Protein AF-E0E4L9-F1 (afdb_monomer)

Mean predicted aligned error: 5.64 Å

Solvent-accessible surface area (backbone atoms only — not comparable to full-atom values): 4300 Å² total; per-residue (Å²): 133,82,61,94,55,54,49,23,54,49,50,45,47,54,35,55,75,68,73,48,49,59,65,54,48,15,68,75,63,70,45,54,42,68,55,54,55,40,48,50,35,93,58,92,61,82,74,52,67,68,60,46,50,44,49,17,61,73,70,67,32,38,56,50,30,53,68,44,75,38,91,54,53,114

InterPro domains:
  IPR001387 Cro/C1-type, helix-turn-helix domain [PF01381] (11-66)
  IPR001387 Cro/C1-type, helix-turn-helix domain [PS50943] (11-66)
  IPR001387 Cro/C1-type, helix-turn-helix domain [SM00530] (10-66)
  IPR001387 Cro/C1-type, helix-turn-helix domain [cd00093] (9-66)
  IPR010982 Lambda repressor-like, DNA-binding domain superfamily [G3DSA:1.10.260.40] (2-70)
  IPR010982 Lambda repressor-like, DNA-binding domain superfamily [SSF47413] (4-71)

Nearest PDB structures (foldseek):
  7t5u-assembly1_A  TM=8.800E-01  e=5.649E-04  Escherichia coli
  1b0n-assembly1_A  TM=9.138E-01  e=3.104E-03  Bacillus subtilis
  3zkc-assembly1_B  TM=9.117E-01  e=3.464E-03  Bacillus subtilis subsp. subtilis str. 168
  3qq6-assembly1_A  TM=9.185E-01  e=5.090E-03  Bacillus subtilis
  1zz6-assembly1_A-2  TM=8.307E-01  e=2.372E-02  Streptomyces wedmorensis

Structure (mmCIF, N/CA/C/O backbone):
data_AF-E0E4L9-F1
#
_entry.id   AF-E0E4L9-F1
#
loop_
_atom_site.group_PDB
_atom_site.id
_atom_site.type_symbol
_atom_site.label_atom_id
_atom_site.label_alt_id
_atom_site.label_comp_id
_atom_site.label_asym_id
_atom_site.label_entity_id
_atom_site.label_seq_id
_atom_site.pdbx_PDB_ins_code
_atom_site.Cartn_x
_atom_site.Cartn_y
_atom_site.Cartn_z
_atom_site.occupancy
_atom_site.B_iso_or_equiv
_atom_site.auth_seq_id
_atom_site.auth_comp_id
_atom_site.auth_asym_id
_atom_site.auth_atom_id
_atom_site.pdbx_PDB_model_num
ATOM 1 N N . MET A 1 1 ? 0.146 -9.327 -20.363 1.00 43.81 1 MET A N 1
ATOM 2 C CA . MET A 1 1 ? 0.352 -7.875 -20.185 1.00 43.81 1 MET A CA 1
ATOM 3 C C . MET A 1 1 ? 1.354 -7.716 -19.055 1.00 43.81 1 MET A C 1
ATOM 5 O O . MET A 1 1 ? 1.090 -8.221 -17.976 1.00 43.81 1 MET A O 1
ATOM 9 N N . LYS A 1 2 ? 2.551 -7.176 -19.312 1.00 43.25 2 LYS A N 1
ATOM 10 C CA . LYS A 1 2 ? 3.509 -6.901 -18.230 1.00 43.25 2 LYS A CA 1
ATOM 11 C C . LYS A 1 2 ? 3.044 -5.615 -17.563 1.00 43.25 2 LYS A C 1
ATOM 13 O O . LYS A 1 2 ? 3.076 -4.575 -18.217 1.00 43.25 2 LYS A O 1
ATOM 18 N N . CYS A 1 3 ? 2.579 -5.691 -16.320 1.00 50.53 3 CYS A N 1
ATOM 19 C CA . CYS A 1 3 ? 2.363 -4.486 -15.535 1.00 50.53 3 CYS A CA 1
ATOM 20 C C . CYS A 1 3 ? 3.711 -3.755 -15.473 1.00 50.53 3 CYS A C 1
ATOM 22 O O . CYS A 1 3 ? 4.702 -4.327 -15.024 1.00 50.53 3 CYS A O 1
ATOM 24 N N . LYS A 1 4 ? 3.784 -2.543 -16.032 1.00 59.94 4 LYS A N 1
ATOM 25 C CA . LYS A 1 4 ? 5.032 -1.761 -16.126 1.00 59.94 4 LYS A CA 1
ATOM 26 C C . LYS A 1 4 ? 5.545 -1.270 -14.765 1.00 59.94 4 LYS A C 1
ATOM 28 O O . LYS A 1 4 ? 6.623 -0.699 -14.718 1.00 59.94 4 LYS A O 1
ATOM 33 N N . ILE A 1 5 ? 4.761 -1.476 -13.713 1.00 72.44 5 ILE A N 1
ATOM 34 C CA . ILE A 1 5 ? 4.919 -0.911 -12.375 1.00 72.44 5 ILE A CA 1
ATOM 35 C C . ILE A 1 5 ? 4.794 -2.037 -11.355 1.00 72.44 5 ILE A C 1
ATOM 37 O O . ILE A 1 5 ? 3.910 -2.897 -11.478 1.00 72.44 5 ILE A O 1
ATOM 41 N N . THR A 1 6 ? 5.681 -2.033 -10.366 1.00 82.31 6 THR A N 1
ATOM 42 C CA . THR A 1 6 ? 5.679 -3.005 -9.268 1.00 82.31 6 THR A CA 1
ATOM 43 C C . THR A 1 6 ? 4.568 -2.691 -8.254 1.00 82.31 6 THR A C 1
ATOM 45 O O . THR A 1 6 ? 4.010 -1.589 -8.238 1.00 82.31 6 THR A O 1
ATOM 48 N N . LEU A 1 7 ? 4.222 -3.660 -7.397 1.00 83.88 7 LEU A N 1
ATOM 49 C CA . LEU A 1 7 ? 3.279 -3.462 -6.281 1.00 83.88 7 LEU A CA 1
ATOM 50 C C . LEU A 1 7 ? 3.714 -2.274 -5.407 1.00 83.88 7 LEU A C 1
ATOM 52 O O . LEU A 1 7 ? 2.887 -1.478 -4.968 1.00 83.88 7 LEU A O 1
ATOM 56 N N . GLN A 1 8 ? 5.022 -2.141 -5.199 1.00 85.44 8 GLN A N 1
ATOM 57 C CA . GLN A 1 8 ? 5.645 -1.119 -4.367 1.00 85.44 8 GLN A CA 1
ATOM 58 C C . GLN A 1 8 ? 5.461 0.279 -4.961 1.00 85.44 8 GLN A C 1
ATOM 60 O O . GLN A 1 8 ? 5.014 1.198 -4.270 1.00 85.44 8 GLN A O 1
ATOM 65 N N . GLU A 1 9 ? 5.713 0.433 -6.264 1.00 85.00 9 GLU A N 1
ATOM 66 C CA . GLU A 1 9 ? 5.432 1.683 -6.974 1.00 85.00 9 GLU A CA 1
ATOM 67 C C . GLU A 1 9 ? 3.940 2.023 -6.947 1.00 85.00 9 GLU A C 1
ATOM 69 O O . GLU A 1 9 ? 3.579 3.177 -6.728 1.00 85.00 9 GLU A O 1
ATOM 74 N N . ARG A 1 10 ? 3.063 1.025 -7.100 1.00 86.75 10 ARG A N 1
ATOM 75 C CA . ARG A 1 10 ? 1.607 1.218 -7.068 1.00 86.75 10 ARG A CA 1
ATOM 76 C C . ARG A 1 10 ? 1.106 1.665 -5.692 1.00 86.75 10 ARG A C 1
ATOM 78 O O . ARG A 1 10 ? 0.249 2.542 -5.620 1.00 86.75 10 ARG A O 1
ATOM 85 N N . LEU A 1 11 ? 1.647 1.111 -4.608 1.00 87.00 11 LEU A N 1
ATOM 86 C CA . LEU A 1 11 ? 1.340 1.556 -3.245 1.00 87.00 11 LEU A CA 1
ATOM 87 C C . LEU A 1 11 ? 1.790 2.998 -3.010 1.00 87.00 11 LEU A C 1
ATOM 89 O O . LEU A 1 11 ? 1.021 3.812 -2.497 1.00 87.00 11 LEU A O 1
ATOM 93 N N . LYS A 1 12 ? 3.006 3.330 -3.449 1.00 87.88 12 LYS A N 1
ATOM 94 C CA . LYS A 1 12 ? 3.540 4.688 -3.350 1.00 87.88 12 LYS A CA 1
ATOM 95 C C . LYS A 1 12 ? 2.701 5.685 -4.151 1.00 87.88 12 LYS A C 1
ATOM 97 O O . LYS A 1 12 ? 2.394 6.759 -3.639 1.00 87.88 12 LYS A O 1
ATOM 102 N N . ASP A 1 13 ? 2.296 5.325 -5.366 1.00 88.25 13 ASP A N 1
ATOM 103 C CA . ASP A 1 13 ? 1.429 6.147 -6.214 1.00 88.25 13 ASP A CA 1
ATOM 104 C C . ASP A 1 13 ? 0.066 6.392 -5.553 1.00 88.25 13 ASP A C 1
ATOM 106 O O . ASP A 1 13 ? -0.349 7.539 -5.417 1.00 88.25 13 ASP A O 1
ATOM 110 N N . LEU A 1 14 ? -0.580 5.345 -5.021 1.00 88.38 14 LEU A N 1
ATOM 111 C CA . LEU A 1 14 ? -1.841 5.469 -4.277 1.00 88.38 14 LEU A CA 1
ATOM 112 C C . LEU A 1 14 ? -1.704 6.385 -3.057 1.00 88.38 14 LEU A C 1
ATOM 114 O O . LEU A 1 14 ? -2.571 7.223 -2.801 1.00 88.38 14 LEU A O 1
ATOM 118 N N . ARG A 1 15 ? -0.604 6.263 -2.309 1.00 89.69 15 ARG A N 1
ATOM 119 C CA . ARG A 1 15 ? -0.335 7.126 -1.158 1.00 89.69 15 ARG A CA 1
ATOM 120 C C . ARG A 1 15 ? -0.163 8.590 -1.571 1.00 89.69 15 ARG A C 1
ATOM 122 O O . ARG A 1 15 ? -0.750 9.467 -0.934 1.00 89.69 15 ARG A O 1
ATOM 129 N N . VAL A 1 16 ? 0.60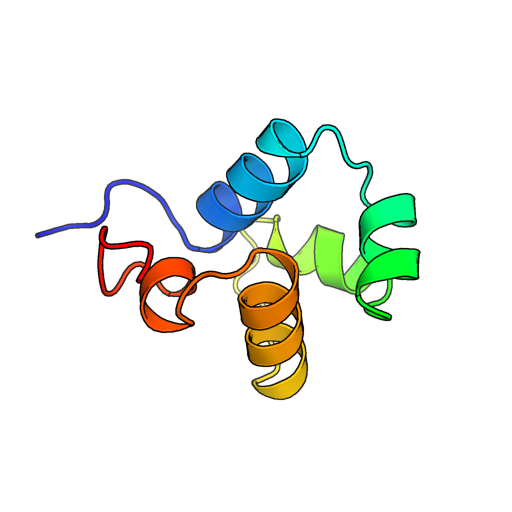9 8.856 -2.625 1.00 88.88 16 VAL A N 1
ATOM 130 C CA . VAL A 1 16 ? 0.839 10.214 -3.146 1.00 88.88 16 VAL A CA 1
ATOM 131 C C . VAL A 1 16 ? -0.443 10.802 -3.740 1.00 88.88 16 VAL A C 1
ATOM 133 O O . VAL A 1 16 ? -0.759 11.955 -3.460 1.00 88.88 16 VAL A O 1
ATOM 136 N N . ALA A 1 17 ? -1.232 10.011 -4.470 1.00 89.19 17 ALA A N 1
ATOM 137 C CA . ALA A 1 17 ? -2.526 10.421 -5.014 1.00 89.19 17 ALA A CA 1
ATOM 138 C C . ALA A 1 17 ? -3.514 10.842 -3.912 1.00 89.19 17 ALA A C 1
ATOM 140 O O . ALA A 1 17 ? -4.283 11.785 -4.087 1.00 89.19 17 ALA A O 1
ATOM 141 N N . HIS A 1 18 ? -3.453 10.188 -2.749 1.00 87.62 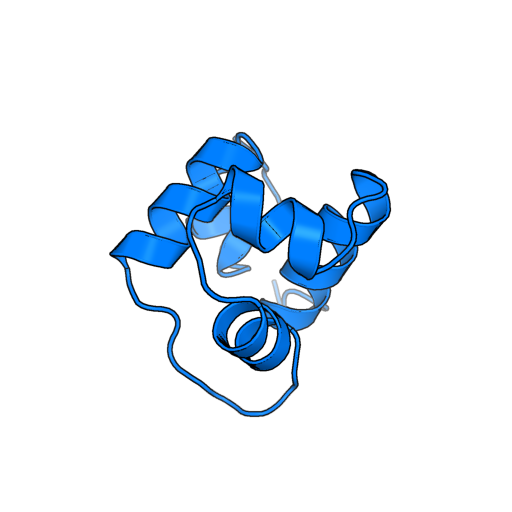18 HIS A N 1
ATOM 142 C CA . HIS A 1 18 ? -4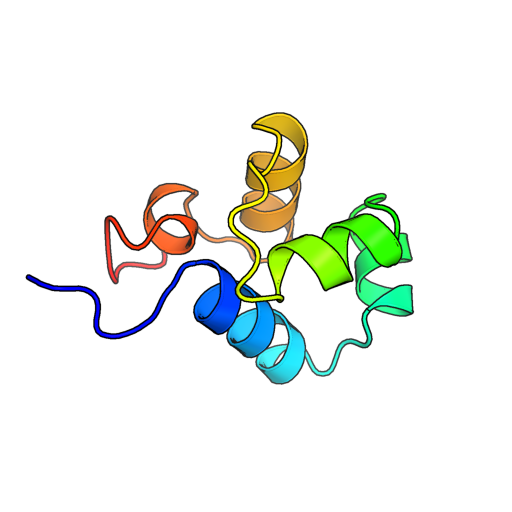.241 10.547 -1.570 1.00 87.62 18 HIS A CA 1
ATOM 143 C C . HIS A 1 18 ? -3.610 11.659 -0.710 1.00 87.62 18 HIS A C 1
ATOM 145 O O . HIS A 1 18 ? -4.190 12.027 0.307 1.00 87.62 18 HIS A O 1
ATOM 151 N N . ASN A 1 19 ? -2.457 12.221 -1.101 1.00 90.19 19 ASN A N 1
ATOM 152 C CA . ASN A 1 19 ? -1.709 13.231 -0.336 1.00 90.19 19 ASN A CA 1
ATOM 153 C C . ASN A 1 19 ? -1.393 12.792 1.110 1.00 90.19 19 ASN A C 1
ATOM 155 O O . ASN A 1 19 ? -1.403 13.598 2.040 1.00 90.19 19 ASN A O 1
ATOM 159 N N . LEU A 1 20 ? -1.112 11.499 1.309 1.00 90.31 20 LEU A N 1
ATOM 160 C CA . LEU A 1 20 ? -0.830 10.929 2.626 1.00 90.31 20 LEU A CA 1
ATOM 161 C C . LEU A 1 20 ? 0.673 10.740 2.858 1.00 90.31 20 LEU A C 1
ATOM 163 O O . LEU A 1 20 ? 1.429 10.304 1.986 1.00 90.31 20 LEU A O 1
ATOM 167 N N . ASN A 1 21 ? 1.104 10.981 4.093 1.00 90.62 21 ASN A N 1
ATOM 168 C CA . ASN A 1 21 ? 2.435 10.593 4.557 1.00 90.62 21 ASN A CA 1
ATOM 169 C C . ASN A 1 21 ? 2.407 9.168 5.123 1.00 90.62 21 ASN A C 1
ATOM 171 O O . ASN A 1 21 ? 1.352 8.677 5.516 1.00 90.62 21 ASN A O 1
ATOM 175 N N . LEU A 1 22 ? 3.568 8.507 5.210 1.00 88.50 22 LEU A N 1
ATOM 176 C CA . LEU A 1 22 ? 3.667 7.150 5.773 1.00 88.50 22 LEU A CA 1
ATOM 177 C C . LEU A 1 22 ? 3.104 7.059 7.199 1.00 88.50 22 LEU A C 1
ATOM 179 O O . LEU A 1 22 ? 2.517 6.047 7.558 1.00 88.50 22 LEU A O 1
ATOM 183 N N . GLU A 1 23 ? 3.264 8.109 8.007 1.00 90.75 23 GLU A N 1
ATOM 184 C CA . GLU A 1 23 ? 2.722 8.157 9.371 1.00 90.75 23 GLU A CA 1
ATOM 185 C C . GLU A 1 23 ? 1.198 8.289 9.398 1.00 90.75 23 GLU A C 1
ATOM 187 O O . GLU A 1 23 ? 0.543 7.669 10.231 1.00 90.75 23 GLU A O 1
ATOM 192 N N . GLU A 1 24 ? 0.624 9.050 8.469 1.00 91.12 24 GLU A N 1
ATOM 193 C CA . GLU A 1 24 ? -0.828 9.208 8.367 1.00 91.12 24 GLU A 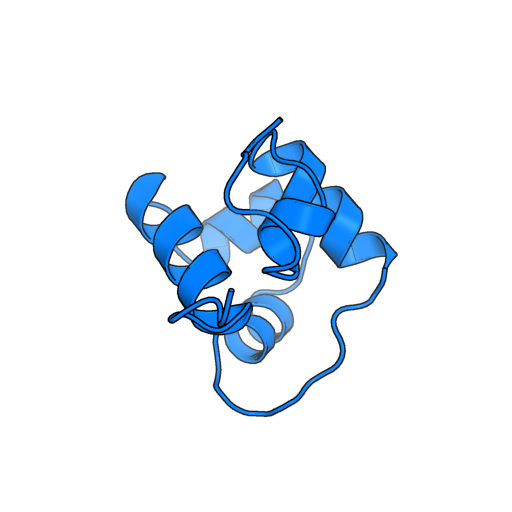CA 1
ATOM 194 C C . GLU A 1 24 ? -1.463 7.936 7.814 1.00 91.12 24 GLU A C 1
ATOM 196 O O . GLU A 1 24 ? -2.410 7.412 8.393 1.00 91.12 24 GLU A O 1
ATOM 201 N N . LEU A 1 25 ? -0.870 7.362 6.765 1.00 90.50 25 LEU A N 1
ATOM 202 C CA . LEU A 1 25 ? -1.283 6.064 6.246 1.00 90.50 25 LEU A CA 1
ATOM 203 C C . LEU A 1 25 ? -1.180 4.981 7.329 1.00 90.50 25 LEU A C 1
ATOM 205 O O . LEU A 1 25 ? -2.080 4.153 7.442 1.00 90.50 25 LEU A O 1
ATOM 209 N N . ALA A 1 26 ? -0.140 5.019 8.167 1.00 91.19 26 ALA A N 1
ATOM 210 C CA . ALA A 1 26 ? 0.019 4.099 9.288 1.00 91.19 26 ALA A CA 1
ATOM 211 C C . ALA A 1 26 ? -1.106 4.222 10.319 1.00 91.19 26 ALA A C 1
ATOM 213 O O . ALA A 1 26 ? -1.655 3.213 10.755 1.00 91.19 26 ALA A O 1
ATOM 214 N N . LYS A 1 27 ? -1.486 5.449 10.690 1.00 90.56 27 LYS A N 1
ATOM 215 C CA . LYS A 1 27 ? -2.605 5.686 11.616 1.00 90.56 27 LYS A CA 1
ATOM 216 C C . LYS A 1 27 ? -3.945 5.248 11.028 1.00 90.56 27 LYS A C 1
ATOM 218 O O . LYS A 1 27 ? -4.767 4.703 11.752 1.00 90.56 27 LYS A O 1
ATOM 223 N N . LEU A 1 28 ? -4.157 5.481 9.733 1.00 89.88 28 LEU A N 1
ATOM 224 C CA . LEU A 1 28 ? -5.417 5.178 9.052 1.00 89.88 28 LEU A CA 1
ATOM 225 C C . LEU A 1 28 ? -5.601 3.680 8.786 1.00 89.88 28 LEU A C 1
ATOM 227 O O . LEU A 1 28 ? -6.695 3.154 8.951 1.00 89.88 28 LEU A O 1
ATOM 231 N N . THR A 1 29 ? -4.533 2.993 8.382 1.00 88.88 29 THR A N 1
ATOM 232 C CA . THR A 1 29 ? -4.561 1.553 8.070 1.00 88.88 29 THR A CA 1
ATOM 233 C C . THR A 1 29 ? -4.230 0.676 9.277 1.00 88.88 29 THR A C 1
ATOM 235 O O . THR A 1 29 ? -4.425 -0.533 9.230 1.00 88.88 29 THR A O 1
ATOM 238 N N . GLY A 1 30 ? -3.688 1.248 10.354 1.00 89.00 30 GLY A N 1
ATOM 239 C CA . GLY A 1 30 ? -3.175 0.496 11.503 1.00 89.00 30 GLY A CA 1
ATOM 240 C C . GLY A 1 30 ? -1.855 -0.241 11.233 1.00 89.00 30 GLY A C 1
ATOM 241 O O . GLY A 1 30 ? -1.358 -0.954 12.103 1.00 89.00 30 GLY A O 1
ATOM 242 N N . ILE A 1 31 ? -1.263 -0.081 10.046 1.00 89.06 31 ILE A N 1
ATOM 243 C CA . ILE A 1 31 ? 0.010 -0.702 9.669 1.00 89.06 31 ILE A CA 1
ATOM 244 C C . ILE A 1 31 ? 1.155 0.177 10.172 1.00 89.06 31 ILE A C 1
ATOM 246 O O . ILE A 1 31 ? 1.142 1.387 10.001 1.00 89.06 31 ILE A O 1
ATOM 250 N N . SER A 1 32 ? 2.204 -0.396 10.763 1.00 88.56 32 SER A N 1
ATOM 251 C CA . SER A 1 32 ? 3.343 0.407 11.228 1.00 88.56 32 SER A CA 1
ATOM 252 C C . SER A 1 32 ? 4.036 1.154 10.079 1.00 88.56 32 SER A C 1
ATOM 254 O O . SER A 1 32 ? 4.259 0.577 9.014 1.00 88.56 32 SER A O 1
ATOM 256 N N . LYS A 1 33 ? 4.494 2.396 10.311 1.00 89.50 33 LYS A N 1
ATOM 257 C CA . LYS A 1 33 ? 5.189 3.193 9.274 1.00 89.50 33 LYS A CA 1
ATOM 258 C C . LYS A 1 33 ? 6.365 2.446 8.641 1.00 89.50 33 LYS A C 1
ATOM 260 O O . LYS A 1 33 ? 6.598 2.563 7.446 1.00 89.50 33 LYS A O 1
ATOM 265 N N . SER A 1 34 ? 7.101 1.675 9.445 1.00 87.25 34 SER A N 1
ATOM 266 C CA . SER A 1 34 ? 8.248 0.891 8.985 1.00 87.25 34 SER A CA 1
ATOM 267 C C . SER A 1 34 ? 7.817 -0.243 8.060 1.00 87.25 34 SER A C 1
ATOM 269 O O . SER A 1 34 ? 8.531 -0.560 7.119 1.00 87.25 34 SER A O 1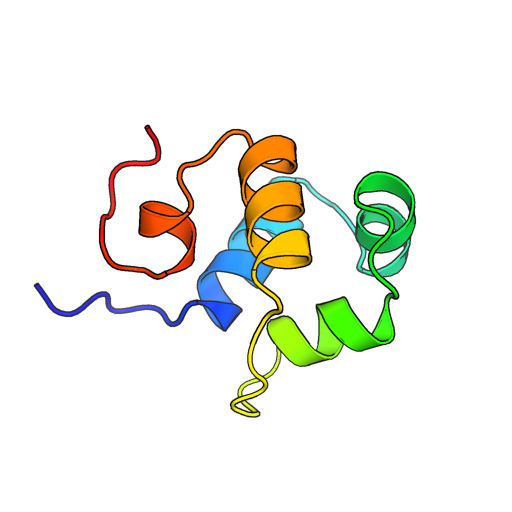
ATOM 271 N N . ALA A 1 35 ? 6.649 -0.845 8.304 1.00 87.38 35 ALA A N 1
ATOM 272 C CA . ALA A 1 35 ? 6.076 -1.848 7.417 1.00 87.38 35 ALA A CA 1
ATOM 273 C C . ALA A 1 35 ? 5.635 -1.208 6.093 1.00 87.38 35 ALA A C 1
ATOM 275 O O . ALA A 1 35 ? 6.061 -1.680 5.051 1.00 87.38 35 ALA A O 1
ATOM 276 N N . LEU A 1 36 ? 4.918 -0.078 6.123 1.00 88.50 36 LEU A N 1
ATOM 277 C CA . LEU A 1 36 ? 4.552 0.662 4.904 1.00 88.50 36 LEU A CA 1
ATOM 278 C C . LEU A 1 36 ? 5.778 1.114 4.100 1.00 88.50 36 LEU A C 1
ATOM 280 O O . LEU A 1 36 ? 5.836 0.910 2.895 1.00 88.50 36 LEU A O 1
ATOM 284 N N . GLY A 1 37 ? 6.793 1.666 4.770 1.00 87.75 37 GLY A N 1
ATOM 285 C CA . GLY A 1 37 ? 8.047 2.055 4.128 1.00 87.75 37 GLY A CA 1
ATOM 286 C C . GLY A 1 37 ? 8.815 0.864 3.553 1.00 87.75 37 GLY A C 1
ATOM 287 O O . GLY A 1 37 ? 9.469 1.011 2.529 1.00 87.75 37 GLY A O 1
ATOM 288 N N . ASN A 1 38 ? 8.714 -0.318 4.167 1.00 86.31 38 ASN A N 1
ATOM 289 C CA . ASN A 1 38 ? 9.247 -1.552 3.592 1.00 86.31 38 ASN A CA 1
ATOM 290 C C . ASN A 1 38 ? 8.440 -2.002 2.367 1.00 86.31 38 ASN A C 1
ATOM 292 O O . ASN A 1 38 ? 9.036 -2.457 1.406 1.00 86.31 38 ASN A O 1
ATOM 296 N N . TYR A 1 39 ? 7.112 -1.863 2.386 1.00 86.31 39 TYR A N 1
ATOM 297 C CA . TYR A 1 39 ? 6.244 -2.249 1.268 1.00 86.31 39 TYR A CA 1
ATOM 298 C C . TYR A 1 39 ? 6.406 -1.342 0.049 1.00 86.31 39 TYR A C 1
ATOM 300 O O . TYR A 1 39 ? 6.202 -1.790 -1.069 1.00 86.31 39 TYR A O 1
ATOM 308 N N . GLU A 1 40 ? 6.753 -0.071 0.255 1.00 84.31 40 GLU A N 1
ATOM 309 C CA . GLU A 1 40 ? 7.062 0.878 -0.823 1.00 84.31 40 GLU A CA 1
ATOM 310 C C . GLU A 1 40 ? 8.521 0.799 -1.302 1.00 84.31 40 GLU A C 1
ATOM 312 O O . GLU A 1 40 ? 8.866 1.439 -2.296 1.00 84.31 40 GLU A O 1
ATOM 317 N N . ASN A 1 41 ? 9.388 0.057 -0.605 1.00 80.50 41 ASN A N 1
ATOM 318 C CA . ASN A 1 41 ? 10.778 -0.136 -1.010 1.00 80.50 41 ASN A CA 1
ATOM 319 C C . ASN A 1 41 ? 10.937 -1.383 -1.883 1.00 80.50 41 ASN A C 1
ATOM 321 O O . ASN A 1 41 ? 10.218 -2.362 -1.736 1.00 80.50 41 ASN A O 1
ATOM 325 N N . ASP A 1 42 ? 11.934 -1.359 -2.768 1.00 64.56 42 ASP A N 1
ATOM 326 C CA . ASP A 1 42 ? 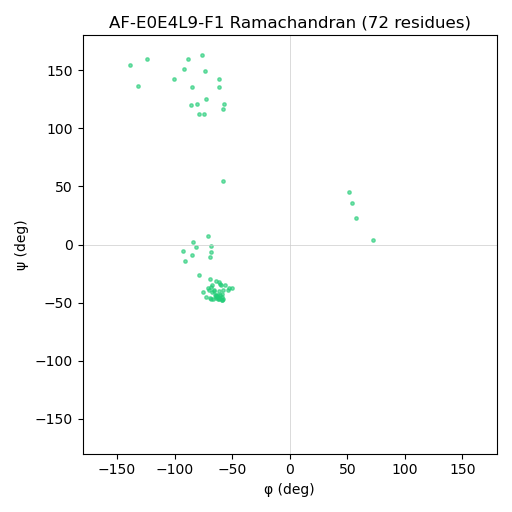12.217 -2.433 -3.737 1.00 64.56 42 ASP A CA 1
ATOM 327 C C . ASP A 1 42 ? 12.731 -3.738 -3.087 1.00 64.56 42 ASP A C 1
ATOM 329 O O . ASP A 1 42 ? 12.967 -4.744 -3.752 1.00 64.56 42 ASP A O 1
ATOM 333 N N . ASP A 1 43 ? 12.890 -3.735 -1.764 1.00 60.94 43 ASP A N 1
ATOM 334 C CA . ASP A 1 43 ? 13.265 -4.899 -0.975 1.00 60.94 43 ASP A CA 1
ATOM 335 C C . ASP A 1 43 ? 12.039 -5.818 -0.892 1.00 60.94 43 ASP A C 1
ATOM 337 O O . ASP A 1 43 ? 11.032 -5.431 -0.306 1.00 60.94 43 ASP A O 1
ATOM 341 N N . TYR A 1 44 ? 12.104 -6.991 -1.531 1.00 58.88 44 TYR A N 1
ATOM 342 C CA . TYR A 1 44 ? 11.046 -8.000 -1.732 1.00 58.88 44 TYR A CA 1
ATOM 343 C C . TYR A 1 44 ? 10.413 -8.546 -0.431 1.00 58.88 44 TYR A C 1
ATOM 345 O O . TYR A 1 44 ? 10.367 -9.752 -0.185 1.00 58.88 44 TYR A O 1
ATOM 353 N N . LYS A 1 45 ? 9.906 -7.679 0.440 1.00 65.00 45 LYS A N 1
ATOM 354 C CA . LYS A 1 45 ? 9.214 -8.060 1.660 1.00 65.00 45 LYS A CA 1
ATOM 355 C C . LYS A 1 45 ? 7.784 -8.434 1.333 1.00 65.00 45 L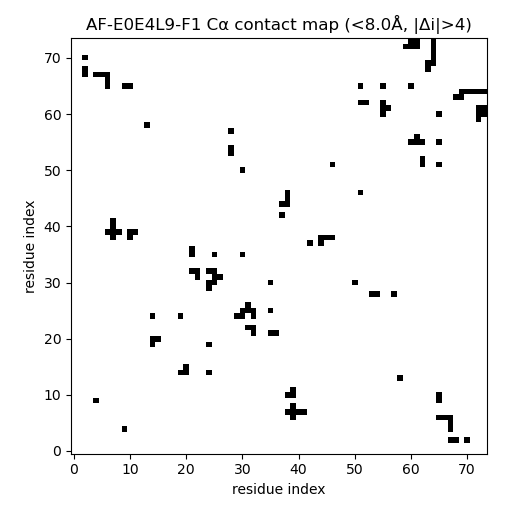YS A C 1
ATOM 357 O O . LYS A 1 45 ? 7.002 -7.623 0.844 1.00 65.00 45 LYS A O 1
ATOM 362 N N . GLU A 1 46 ? 7.444 -9.669 1.676 1.00 69.94 46 GLU A N 1
ATOM 363 C CA . GLU A 1 46 ? 6.082 -10.172 1.603 1.00 69.94 46 GLU A CA 1
ATOM 364 C C . GLU A 1 46 ? 5.143 -9.288 2.434 1.00 69.94 46 GLU A C 1
ATOM 366 O O . GLU A 1 46 ? 5.304 -9.106 3.647 1.00 69.94 46 GLU A O 1
ATOM 371 N N . ILE A 1 47 ? 4.141 -8.722 1.763 1.00 81.75 47 ILE A N 1
ATOM 372 C CA . ILE A 1 47 ? 3.014 -8.088 2.437 1.00 81.75 47 ILE A CA 1
ATOM 373 C C . ILE A 1 47 ? 2.156 -9.200 3.026 1.00 81.75 47 ILE A C 1
ATOM 375 O O . ILE A 1 47 ? 1.691 -10.089 2.315 1.00 81.75 47 ILE A O 1
ATOM 379 N N . ASN A 1 48 ? 1.903 -9.126 4.332 1.00 83.69 48 ASN A N 1
ATOM 380 C CA 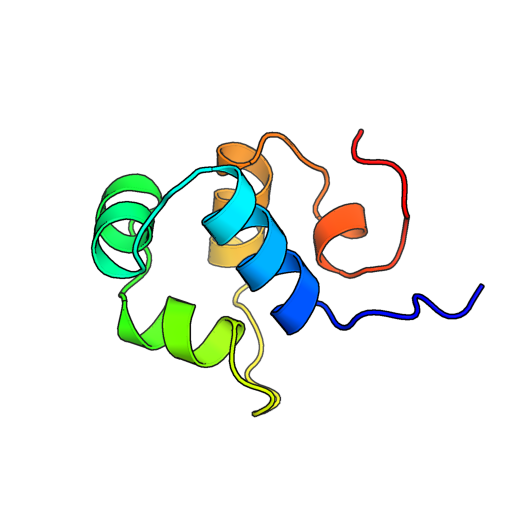. ASN A 1 48 ? 0.964 -10.034 4.970 1.00 83.69 48 ASN A CA 1
ATOM 381 C C . ASN A 1 48 ? -0.436 -9.841 4.357 1.00 83.69 48 ASN A C 1
ATOM 383 O O . ASN A 1 48 ? -0.888 -8.706 4.201 1.00 83.69 48 ASN A O 1
ATOM 387 N N . HIS A 1 49 ? -1.137 -10.934 4.059 1.00 83.25 49 HIS A N 1
ATOM 388 C CA . HIS A 1 49 ? -2.480 -10.928 3.476 1.00 83.25 49 HIS A CA 1
ATOM 389 C C . HIS A 1 49 ? -3.446 -10.013 4.244 1.00 83.25 49 HIS A C 1
ATOM 391 O O . HIS A 1 49 ? -4.216 -9.291 3.619 1.00 83.25 49 HIS A O 1
ATOM 397 N N . GLY A 1 50 ? -3.347 -9.950 5.578 1.00 87.25 50 GLY A N 1
ATOM 398 C CA . GLY A 1 50 ? -4.134 -9.009 6.385 1.00 87.25 50 GLY A CA 1
ATOM 399 C C . GLY A 1 50 ? -3.887 -7.541 6.014 1.00 87.25 50 GLY A C 1
ATOM 400 O O . GLY A 1 50 ? -4.829 -6.799 5.760 1.00 87.25 50 GLY A O 1
ATOM 401 N N . ASN A 1 51 ? -2.622 -7.137 5.891 1.00 88.44 51 ASN A N 1
ATOM 402 C CA . ASN A 1 51 ? -2.254 -5.767 5.525 1.00 88.44 51 ASN A CA 1
ATOM 403 C C . ASN A 1 51 ? -2.639 -5.445 4.079 1.00 88.44 51 ASN A C 1
ATOM 405 O O . ASN A 1 51 ? -3.076 -4.331 3.797 1.00 88.44 51 ASN A O 1
ATOM 409 N N . LEU A 1 52 ? -2.513 -6.421 3.174 1.00 87.44 52 LEU A N 1
ATOM 410 C CA . LEU A 1 52 ? -2.936 -6.275 1.784 1.00 87.44 52 LEU A CA 1
ATOM 411 C C . LEU A 1 52 ? -4.442 -5.998 1.690 1.00 87.44 52 LEU A C 1
ATOM 413 O O . LEU A 1 52 ? -4.848 -5.081 0.980 1.00 87.44 52 LEU A O 1
ATOM 417 N N . VAL A 1 53 ? -5.260 -6.752 2.432 1.00 89.62 53 VAL A N 1
ATOM 418 C CA . VAL A 1 53 ? -6.716 -6.554 2.486 1.00 89.62 53 VAL A CA 1
ATOM 419 C C . VAL A 1 53 ? -7.058 -5.196 3.094 1.00 89.62 53 VAL A C 1
ATOM 421 O O . VAL A 1 53 ? -7.880 -4.480 2.531 1.00 89.62 53 VAL A O 1
ATOM 424 N N . THR A 1 54 ? -6.396 -4.794 4.181 1.00 91.44 54 THR A N 1
ATOM 425 C CA . THR A 1 54 ? -6.621 -3.476 4.790 1.00 91.44 54 THR A CA 1
ATOM 426 C C . THR A 1 54 ? -6.299 -2.337 3.825 1.00 91.44 54 THR A C 1
ATOM 428 O O . THR A 1 54 ? -7.075 -1.393 3.713 1.00 91.44 54 THR A O 1
ATOM 431 N N . LEU A 1 55 ? -5.187 -2.426 3.088 1.00 89.19 55 LEU A N 1
ATOM 432 C CA . LEU A 1 55 ? -4.822 -1.433 2.073 1.00 89.19 55 LEU A CA 1
ATOM 433 C C . LEU A 1 55 ? -5.831 -1.421 0.920 1.00 89.19 55 LEU A C 1
ATOM 435 O O . LEU A 1 55 ? -6.262 -0.351 0.499 1.00 89.19 55 LEU A O 1
ATOM 439 N N . ALA A 1 56 ? -6.245 -2.594 0.441 1.00 90.06 56 ALA A N 1
ATOM 440 C CA . ALA A 1 56 ? -7.255 -2.729 -0.606 1.00 90.06 56 ALA A CA 1
ATOM 441 C C . ALA A 1 56 ? -8.581 -2.070 -0.193 1.00 90.06 56 ALA A C 1
ATOM 443 O O . ALA A 1 56 ? -9.134 -1.260 -0.935 1.00 90.06 56 ALA A O 1
ATOM 444 N N . GLN A 1 57 ? -9.045 -2.334 1.029 1.00 89.88 57 GLN A N 1
ATOM 445 C CA . GLN A 1 57 ? -10.242 -1.709 1.590 1.00 89.88 57 GLN A CA 1
ATOM 446 C C . GLN A 1 57 ? -10.076 -0.199 1.773 1.00 89.88 57 GLN A C 1
ATOM 448 O O . GLN A 1 57 ? -10.968 0.559 1.401 1.00 89.88 57 GLN A O 1
ATOM 453 N N . PHE A 1 58 ? -8.930 0.248 2.292 1.00 90.81 58 PHE A N 1
ATOM 454 C CA . PHE A 1 58 ? -8.644 1.663 2.522 1.00 90.81 58 PHE A CA 1
ATOM 455 C C . PHE A 1 58 ? -8.641 2.479 1.223 1.00 90.81 58 PHE A C 1
ATOM 457 O O . PHE A 1 58 ? -9.275 3.529 1.142 1.00 90.81 58 PHE A O 1
ATOM 464 N N . TYR A 1 59 ? -7.965 1.979 0.188 1.00 88.75 59 TYR A N 1
ATOM 465 C CA . TYR A 1 59 ? -7.931 2.614 -1.131 1.00 88.75 59 TYR A CA 1
ATOM 466 C C . TYR A 1 59 ? -9.167 2.303 -1.979 1.00 88.75 59 TYR A C 1
ATOM 468 O O . TYR A 1 59 ? -9.292 2.817 -3.091 1.00 88.75 59 TYR A O 1
ATOM 476 N N . ASN A 1 60 ? -10.083 1.477 -1.466 1.00 88.44 60 ASN A N 1
ATOM 477 C CA . ASN A 1 60 ? -11.273 1.007 -2.161 1.00 88.44 60 ASN A CA 1
ATOM 478 C C . ASN A 1 60 ? -10.936 0.417 -3.550 1.00 88.44 60 ASN A C 1
ATOM 480 O O . ASN A 1 60 ? -11.584 0.725 -4.555 1.00 88.44 60 ASN A O 1
ATOM 484 N N . VAL A 1 61 ? -9.893 -0.417 -3.588 1.00 89.06 61 VAL A N 1
ATOM 485 C CA . VAL A 1 61 ? -9.412 -1.146 -4.768 1.00 89.06 61 VAL A CA 1
ATOM 486 C C . VAL A 1 61 ? -9.362 -2.648 -4.500 1.00 89.06 61 VAL A C 1
ATOM 488 O O . VAL A 1 61 ? -9.294 -3.078 -3.353 1.00 89.06 61 VAL A O 1
ATOM 491 N N . SER A 1 62 ? -9.347 -3.460 -5.553 1.00 87.56 62 SER A N 1
ATOM 492 C CA . SER A 1 62 ? -9.166 -4.912 -5.426 1.00 87.56 62 SER A CA 1
ATOM 493 C C . SER A 1 62 ? -7.716 -5.279 -5.080 1.00 87.56 62 SER A C 1
ATOM 495 O O . SER A 1 62 ? -6.766 -4.615 -5.503 1.00 87.56 62 SER A O 1
ATOM 497 N N . THR A 1 63 ? -7.507 -6.376 -4.351 1.00 86.88 63 THR A N 1
ATOM 498 C CA . THR A 1 63 ? -6.155 -6.896 -4.076 1.00 86.88 63 THR A CA 1
ATOM 499 C C . THR A 1 63 ? -5.420 -7.282 -5.356 1.00 86.88 63 THR A C 1
ATOM 501 O O . THR A 1 63 ? -4.217 -7.073 -5.446 1.00 86.88 63 THR A O 1
ATOM 504 N N . ASP A 1 64 ? -6.137 -7.745 -6.381 1.00 84.56 64 ASP A N 1
ATOM 505 C CA . ASP A 1 64 ? -5.599 -8.004 -7.720 1.00 84.56 64 ASP A CA 1
ATOM 506 C C . ASP A 1 64 ? -5.032 -6.741 -8.373 1.00 84.56 64 ASP A C 1
ATOM 508 O O . ASP A 1 64 ? -4.036 -6.799 -9.098 1.00 84.56 64 ASP A O 1
ATOM 512 N N . TYR A 1 65 ? -5.645 -5.584 -8.100 1.00 85.31 65 TYR A N 1
ATOM 513 C CA . TYR A 1 65 ? -5.110 -4.303 -8.538 1.00 85.31 65 TYR A CA 1
ATOM 514 C C . TYR A 1 65 ? -3.829 -3.992 -7.773 1.00 85.31 65 TYR A C 1
ATOM 516 O O . TYR A 1 65 ? -2.834 -3.644 -8.389 1.00 85.31 65 TYR A O 1
ATOM 524 N N . LEU A 1 66 ? -3.783 -4.163 -6.453 1.00 84.31 66 LEU A N 1
ATOM 525 C CA . LEU A 1 66 ? -2.531 -3.947 -5.719 1.00 84.31 66 LEU A CA 1
ATOM 526 C C . LEU A 1 66 ? -1.413 -4.859 -6.240 1.00 84.31 66 LEU A C 1
ATOM 528 O O . LEU A 1 66 ? -0.342 -4.372 -6.587 1.00 84.31 66 LEU A O 1
ATOM 532 N N . LEU A 1 67 ? -1.695 -6.151 -6.408 1.00 82.12 67 LEU A N 1
ATOM 533 C CA . LEU A 1 67 ? -0.749 -7.170 -6.872 1.00 82.12 67 LEU A CA 1
ATOM 534 C C . LEU A 1 67 ? -0.375 -7.063 -8.358 1.00 82.12 67 LEU A C 1
ATOM 536 O O . LEU A 1 67 ? 0.301 -7.948 -8.881 1.00 82.12 67 LEU A O 1
ATOM 540 N N . CYS A 1 68 ? -0.803 -6.006 -9.053 1.00 78.19 68 CYS A N 1
ATOM 541 C CA . CYS A 1 68 ? -0.524 -5.800 -10.473 1.00 78.19 68 CYS A CA 1
ATOM 542 C C . CYS A 1 68 ? -1.017 -6.948 -11.381 1.00 78.19 68 CYS A C 1
ATOM 544 O O . CYS A 1 68 ? -0.539 -7.100 -12.507 1.00 78.19 68 CYS A O 1
ATOM 546 N N . LEU A 1 69 ? -1.997 -7.729 -10.913 1.00 76.69 69 LEU A N 1
ATOM 547 C CA . LEU A 1 69 ? -2.671 -8.782 -11.678 1.00 76.69 69 LEU A CA 1
ATOM 548 C C . LEU A 1 69 ? -3.717 -8.189 -12.630 1.00 76.69 69 LEU A C 1
ATOM 550 O O . LEU A 1 69 ? -3.999 -8.760 -13.681 1.00 76.69 69 LEU A O 1
ATOM 554 N N . THR A 1 70 ? -4.253 -7.015 -12.284 1.00 75.56 70 THR A N 1
ATOM 555 C CA . THR A 1 70 ? -5.180 -6.244 -13.113 1.00 75.56 70 THR A CA 1
ATOM 556 C C . THR A 1 70 ? -4.871 -4.744 -13.066 1.00 75.56 70 THR A C 1
ATOM 558 O O . THR A 1 70 ? -4.285 -4.222 -12.114 1.00 75.56 70 THR A O 1
ATOM 561 N N . GLU A 1 71 ? -5.261 -4.028 -14.118 1.00 75.12 71 GLU A N 1
ATOM 562 C CA . GLU A 1 71 ? -5.278 -2.557 -14.160 1.00 75.12 71 GLU A CA 1
ATOM 563 C C . GLU A 1 71 ? -6.643 -1.991 -13.739 1.00 75.12 71 GLU A C 1
ATOM 565 O O . GLU A 1 71 ? -6.810 -0.782 -13.587 1.00 75.12 71 GLU A O 1
ATOM 570 N N . ILE A 1 72 ? -7.621 -2.869 -13.511 1.00 74.81 72 ILE A N 1
ATOM 571 C CA . ILE A 1 72 ? -8.974 -2.499 -13.122 1.00 74.81 72 ILE A CA 1
ATOM 572 C C . ILE A 1 72 ? -9.010 -2.332 -11.602 1.00 74.81 72 ILE A C 1
ATOM 574 O O . ILE A 1 72 ? -8.730 -3.264 -10.854 1.00 74.81 72 ILE A O 1
ATOM 578 N N . LYS A 1 73 ? -9.361 -1.130 -11.136 1.00 68.00 73 LYS A N 1
ATOM 579 C CA . LYS A 1 73 ? -9.458 -0.814 -9.701 1.00 68.00 73 LYS A CA 1
ATOM 580 C C . LYS A 1 73 ? -10.636 -1.512 -9.000 1.00 68.00 73 LYS A C 1
ATOM 582 O O . LYS A 1 73 ? -10.691 -1.468 -7.776 1.00 68.00 73 LYS A O 1
ATOM 587 N N . LYS A 1 74 ? -11.562 -2.126 -9.746 1.00 55.22 74 LYS A N 1
ATOM 588 C CA . LYS A 1 74 ? -12.806 -2.722 -9.248 1.00 55.22 74 LYS A CA 1
ATOM 589 C C . LYS A 1 74 ? -13.193 -3.968 -10.032 1.00 55.22 74 LYS A C 1
ATOM 591 O O . LYS A 1 74 ? -13.285 -3.848 -11.271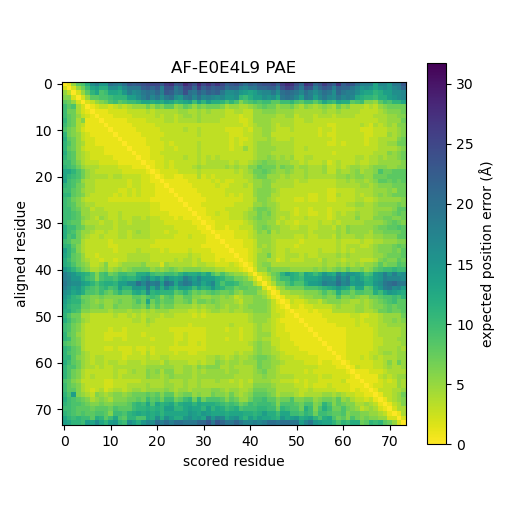 1.00 55.22 74 LYS A O 1
#

Secondary structure (DSSP, 8-state):
---SS-HHHHHHHHHHHTT--HHHHHHHH---HHHHHHHTSSS-PPPPHHHHHHHHHHTT--HHHHTTS-S---

Sequence (74 aa):
MKCKITLQERLKDLRVAHNLNLEELAKLTGISKSALGNYENDDYKEINHGNLVTLAQFYNVSTDYLLCLTEIKK

Organism: NCBI:txid596315

pLDDT: mean 82.3, std 11.37, range [43.25, 91.44]

Radius of gyration: 11.34 Å; Cα contacts (8 Å, |Δi|>4): 71; chains: 1; bounding box: 26×24×32 Å

Foldseek 3Di:
DPLPDALLRVLVVLCVVVVHDLVRCCVQLVPDSVLNVCSNDPNPDDDDPSSLVSSLVVSVADSCCSRVVDVDRD